Protein AF-A0A5D4MIF6-F1 (afdb_monomer)

pLDDT: mean 88.39, std 8.7, range [60.41, 96.75]

Sequence (69 aa):
MELFIFSVFTTLIIFMTAYFLVKLFNIAYKRQVITIRKFRVLSLTVIGFAVLITSILPFFYHKLINVLL

Solvent-accessible surface area (backbone atoms only — not comparable to full-atom values): 3811 Å² total; per-residue (Å²): 115,68,66,60,54,52,49,50,53,51,42,51,51,46,51,52,52,40,51,52,52,44,51,50,43,50,53,36,39,76,68,65,74,40,54,72,67,56,43,52,53,54,40,51,49,45,50,50,50,44,53,52,50,54,68,47,45,62,60,49,54,57,51,54,47,72,72,76,108

Mean predicted aligned error: 5.11 Å

Foldseek 3Di:
DVLVVVLVVVLVVLVVVLVVQLVVLVVCVVVVVDDPVCSVVSNCVSVVVSVVCSVCSSVVSVVVVVVVD

Organism: NCBI:txid218284

Secondary structure (DSSP, 8-state):
-HHHHHHHHHHHHHHHHHHHHHHHHHHHHHTTSS-HHHHHHHHHHHHHHHHHHHHHHHHHHHHHHHHH-

Radius of gyration: 15.89 Å; Cα contacts (8 Å, |Δi|>4): 27; chains: 1; bounding box: 33×14×48 Å

Structure (mmCIF, N/CA/C/O backbone):
data_AF-A0A5D4MIF6-F1
#
_entry.id   AF-A0A5D4MIF6-F1
#
loop_
_atom_site.group_PDB
_atom_site.id
_atom_site.type_symbol
_atom_site.label_atom_id
_atom_site.label_alt_id
_atom_site.label_comp_id
_atom_site.label_asym_id
_atom_site.label_entity_id
_atom_site.label_seq_id
_atom_site.pdbx_PDB_ins_code
_atom_site.Cartn_x
_atom_site.Cartn_y
_atom_site.Cartn_z
_atom_site.occupancy
_atom_site.B_iso_or_equiv
_atom_site.auth_seq_id
_atom_site.auth_comp_id
_atom_site.auth_asym_id
_atom_site.auth_atom_id
_atom_site.pdbx_PDB_model_num
ATOM 1 N N . MET A 1 1 ? 20.465 1.265 -19.319 1.00 65.38 1 MET A N 1
ATOM 2 C CA . MET A 1 1 ? 20.787 1.433 -17.880 1.00 65.38 1 MET A CA 1
ATOM 3 C C . MET A 1 1 ? 19.891 2.460 -17.196 1.00 65.38 1 MET A C 1
ATOM 5 O O . MET A 1 1 ? 19.423 2.183 -16.101 1.00 65.38 1 MET A O 1
ATOM 9 N N . GLU A 1 2 ? 19.593 3.596 -17.827 1.00 72.81 2 GLU A N 1
ATOM 10 C CA . GLU A 1 2 ? 18.792 4.686 -17.235 1.00 72.81 2 GLU A CA 1
ATOM 11 C C . GLU A 1 2 ? 17.383 4.252 -16.79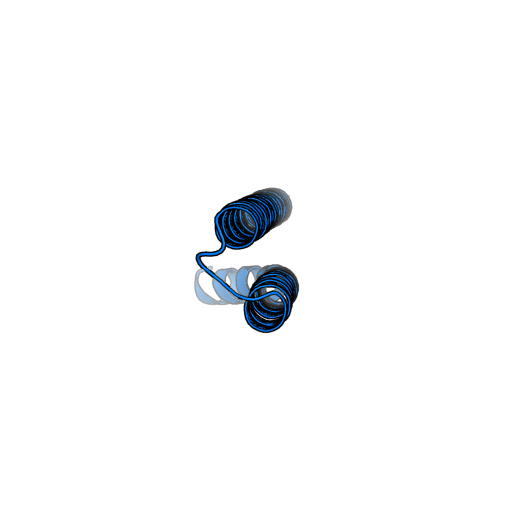5 1.00 72.81 2 GLU A C 1
ATOM 13 O O . GLU A 1 2 ? 16.935 4.573 -15.700 1.00 72.81 2 GLU A O 1
ATOM 18 N N . LEU A 1 3 ? 16.716 3.420 -17.593 1.00 72.50 3 LEU A N 1
ATOM 19 C CA . LEU A 1 3 ? 15.367 2.906 -17.316 1.00 72.50 3 LEU A CA 1
ATOM 20 C C . LEU A 1 3 ? 15.279 2.066 -16.045 1.00 72.50 3 LEU A C 1
ATOM 22 O O . LEU A 1 3 ? 14.295 2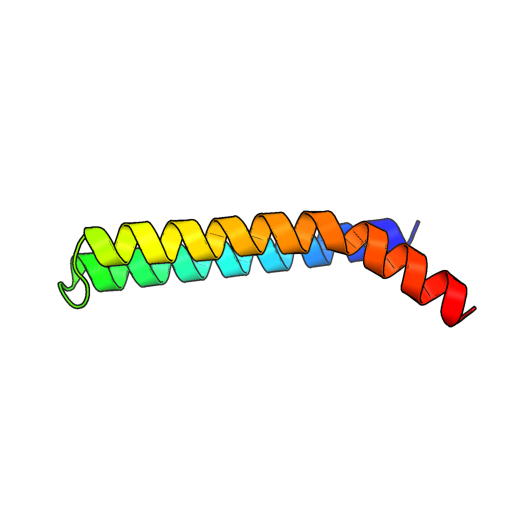.128 -15.311 1.00 72.50 3 LEU A O 1
ATOM 26 N N . PHE A 1 4 ? 16.327 1.290 -15.778 1.00 77.31 4 PHE A N 1
ATOM 27 C CA . PHE A 1 4 ? 16.398 0.459 -14.585 1.00 77.31 4 PHE A CA 1
ATOM 28 C C . PHE A 1 4 ? 16.506 1.342 -13.340 1.00 77.31 4 PHE A C 1
ATOM 30 O O . PHE A 1 4 ? 15.821 1.113 -12.349 1.00 77.31 4 PHE A O 1
ATOM 37 N N . ILE A 1 5 ? 17.294 2.415 -13.434 1.00 81.81 5 ILE A N 1
ATOM 38 C CA . ILE A 1 5 ? 17.447 3.416 -12.377 1.00 81.81 5 ILE A CA 1
ATOM 39 C C . ILE A 1 5 ? 16.103 4.115 -12.121 1.00 81.81 5 ILE A C 1
ATOM 41 O O . ILE A 1 5 ? 15.642 4.142 -10.980 1.00 81.81 5 ILE A O 1
ATOM 45 N N . PHE A 1 6 ? 15.417 4.589 -13.167 1.00 83.94 6 PHE A N 1
ATOM 46 C CA . PHE A 1 6 ? 14.087 5.200 -13.036 1.00 83.94 6 PHE A CA 1
ATOM 47 C C . PHE A 1 6 ? 13.052 4.256 -12.414 1.00 83.94 6 PHE A C 1
ATOM 49 O O . PHE A 1 6 ? 12.301 4.670 -11.527 1.00 83.94 6 PHE A O 1
ATOM 56 N N . SER A 1 7 ? 13.035 2.987 -12.827 1.00 83.06 7 SER A N 1
ATOM 57 C CA . SER A 1 7 ? 12.131 1.970 -12.279 1.00 83.06 7 SER A CA 1
ATOM 58 C C . SER A 1 7 ? 12.405 1.686 -10.798 1.00 83.06 7 SER A C 1
ATOM 60 O O . SER A 1 7 ? 11.470 1.505 -10.017 1.00 83.06 7 SER A O 1
ATOM 62 N N . VAL A 1 8 ? 13.675 1.660 -10.384 1.00 86.75 8 VAL A N 1
ATOM 63 C CA . VAL A 1 8 ? 14.057 1.467 -8.976 1.00 86.75 8 VAL A CA 1
ATOM 64 C C . VAL A 1 8 ? 13.637 2.670 -8.133 1.00 86.75 8 VAL A C 1
ATOM 66 O O . VAL A 1 8 ? 13.005 2.493 -7.092 1.00 86.75 8 VAL A O 1
ATOM 69 N N . PHE A 1 9 ? 13.912 3.895 -8.591 1.00 89.38 9 PHE A N 1
ATOM 70 C CA . PHE A 1 9 ? 13.521 5.106 -7.863 1.00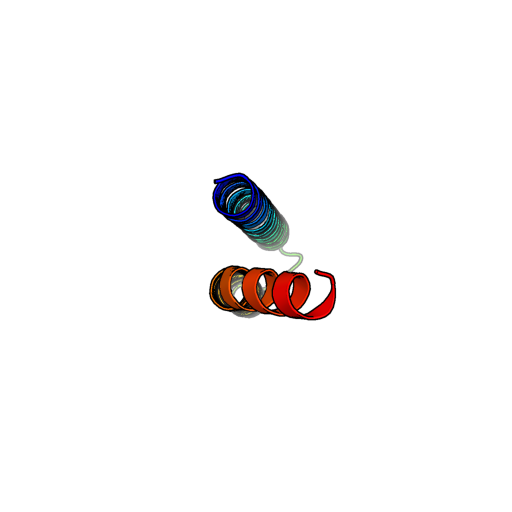 89.38 9 PHE A CA 1
ATOM 71 C C . PHE A 1 9 ? 12.006 5.238 -7.718 1.00 89.38 9 PHE A C 1
ATOM 73 O O . PHE A 1 9 ? 11.516 5.536 -6.630 1.00 89.38 9 PHE A O 1
ATOM 80 N N . THR A 1 10 ? 11.244 4.964 -8.775 1.00 89.94 10 THR A N 1
ATOM 81 C CA . THR A 1 10 ? 9.778 4.993 -8.688 1.00 89.94 10 THR A CA 1
ATOM 82 C C . THR A 1 10 ? 9.228 3.909 -7.770 1.00 89.94 10 THR A C 1
ATOM 84 O O . THR A 1 10 ? 8.333 4.190 -6.973 1.00 89.94 10 THR A O 1
ATOM 87 N N . THR A 1 11 ? 9.815 2.712 -7.782 1.00 90.00 11 THR A N 1
ATOM 88 C CA . THR A 1 11 ? 9.473 1.650 -6.823 1.00 90.00 11 THR A CA 1
ATOM 89 C C . THR A 1 11 ? 9.719 2.093 -5.378 1.00 90.00 11 THR A C 1
ATOM 91 O O . THR A 1 11 ? 8.848 1.912 -4.528 1.00 90.00 11 THR A O 1
ATOM 94 N N . LEU A 1 12 ? 10.858 2.738 -5.095 1.00 91.88 12 LEU A N 1
ATOM 95 C CA . LEU A 1 12 ? 11.182 3.268 -3.764 1.00 91.88 12 LEU A CA 1
ATOM 96 C C . LEU A 1 12 ? 10.197 4.349 -3.306 1.00 91.88 12 LEU A C 1
ATOM 98 O O . LEU A 1 12 ? 9.768 4.334 -2.151 1.00 91.88 12 LEU A O 1
ATOM 102 N N . ILE A 1 13 ? 9.804 5.254 -4.207 1.00 93.12 13 ILE A N 1
ATOM 103 C CA . ILE A 1 13 ? 8.817 6.300 -3.913 1.00 93.12 13 ILE A CA 1
ATOM 104 C C . ILE A 1 13 ? 7.474 5.666 -3.539 1.00 93.12 13 ILE A C 1
ATOM 106 O O . ILE A 1 13 ? 6.921 5.996 -2.492 1.00 93.12 13 ILE A O 1
ATOM 110 N N . ILE A 1 14 ? 6.988 4.703 -4.332 1.00 93.44 14 ILE A N 1
ATOM 111 C CA . ILE A 1 14 ? 5.734 3.987 -4.048 1.00 93.44 14 ILE A CA 1
ATOM 112 C C . ILE A 1 14 ? 5.805 3.294 -2.681 1.00 93.44 14 ILE A C 1
ATOM 114 O O . ILE A 1 14 ? 4.855 3.362 -1.897 1.00 93.44 14 ILE A O 1
ATOM 118 N N . PHE A 1 15 ? 6.944 2.673 -2.362 1.00 91.81 15 PHE A N 1
ATOM 119 C CA . PHE A 1 15 ? 7.154 2.004 -1.080 1.00 91.81 15 PHE A CA 1
ATOM 120 C C . PHE A 1 15 ? 7.114 2.987 0.100 1.00 91.81 15 PHE A C 1
ATOM 122 O O . PHE A 1 15 ? 6.448 2.725 1.105 1.00 91.81 15 PHE A O 1
ATOM 129 N N . MET A 1 16 ? 7.766 4.150 -0.029 1.00 94.81 16 MET A N 1
ATOM 130 C CA . MET A 1 16 ? 7.700 5.212 0.979 1.00 94.81 16 MET A CA 1
ATOM 131 C C . MET A 1 16 ? 6.274 5.735 1.160 1.00 94.81 16 MET A C 1
ATOM 133 O O . MET A 1 16 ? 5.817 5.886 2.293 1.00 94.81 16 MET A O 1
ATOM 137 N N . THR A 1 17 ? 5.544 5.974 0.068 1.00 95.31 17 THR A N 1
ATOM 138 C CA . THR A 1 17 ? 4.151 6.434 0.125 1.00 95.31 17 THR A CA 1
ATOM 139 C C . THR A 1 17 ? 3.259 5.424 0.845 1.00 95.31 17 THR A C 1
ATOM 141 O O . THR A 1 17 ? 2.494 5.805 1.735 1.00 95.31 17 THR A O 1
ATOM 144 N N . ALA A 1 18 ? 3.391 4.134 0.527 1.00 95.12 18 ALA A N 1
ATOM 145 C CA . ALA A 1 18 ? 2.653 3.070 1.201 1.00 95.12 18 ALA A CA 1
ATOM 146 C C . ALA A 1 18 ? 2.973 3.025 2.704 1.00 95.12 18 ALA A C 1
ATOM 148 O O . ALA A 1 18 ? 2.061 2.954 3.531 1.00 95.12 18 ALA A O 1
ATOM 149 N N . TYR A 1 19 ? 4.252 3.150 3.073 1.00 94.56 19 TYR A N 1
ATOM 150 C CA . TYR A 1 19 ? 4.678 3.207 4.472 1.00 94.56 19 TYR A CA 1
ATOM 151 C C . TYR A 1 19 ? 4.074 4.405 5.220 1.00 94.56 19 TYR A C 1
ATOM 153 O O . TYR A 1 19 ? 3.539 4.243 6.322 1.00 94.56 19 TYR A O 1
ATOM 161 N N . PHE A 1 20 ? 4.097 5.602 4.625 1.00 96.75 20 PHE A N 1
ATOM 162 C CA . PHE A 1 20 ? 3.497 6.791 5.233 1.00 96.75 20 PHE A CA 1
ATOM 163 C C . PHE A 1 20 ? 1.983 6.656 5.415 1.00 96.75 20 PHE A C 1
ATOM 165 O O . PHE A 1 20 ? 1.471 7.031 6.471 1.00 96.75 20 PHE A O 1
ATOM 172 N N . LEU A 1 21 ? 1.272 6.074 4.446 1.00 95.94 21 LEU A N 1
ATOM 173 C CA . LEU A 1 21 ? -0.166 5.811 4.553 1.00 95.94 21 LEU A CA 1
ATOM 174 C C . LEU A 1 21 ? -0.485 4.818 5.675 1.00 95.94 21 LEU A C 1
ATOM 176 O O . LEU A 1 21 ? -1.353 5.087 6.504 1.00 95.94 21 LEU A O 1
ATOM 180 N N . VAL A 1 22 ? 0.257 3.712 5.773 1.00 95.44 22 VAL A N 1
ATOM 181 C CA . VAL A 1 22 ? 0.086 2.744 6.870 1.00 95.44 22 VAL A CA 1
ATOM 182 C C . VAL A 1 22 ? 0.377 3.399 8.225 1.00 95.44 22 VAL A C 1
ATOM 184 O O . VAL A 1 22 ? -0.369 3.200 9.188 1.00 95.44 22 VAL A O 1
ATOM 187 N N . LYS A 1 23 ? 1.411 4.248 8.305 1.00 95.81 23 LYS A N 1
ATOM 188 C CA . LYS A 1 23 ? 1.71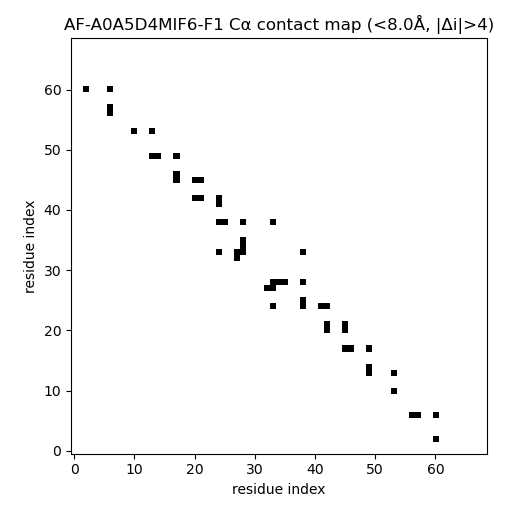0 5.037 9.508 1.00 95.81 23 LYS A CA 1
ATOM 189 C C . LYS A 1 23 ? 0.560 5.987 9.859 1.00 95.81 23 LYS A C 1
ATOM 191 O O . LYS A 1 23 ? 0.189 6.070 11.030 1.00 95.81 23 LYS A O 1
ATOM 196 N N . LEU A 1 24 ? -0.034 6.660 8.872 1.00 96.31 24 LEU A N 1
ATOM 197 C CA . LEU A 1 24 ? -1.194 7.534 9.057 1.00 96.31 24 LEU A CA 1
ATOM 198 C C . LEU A 1 24 ? -2.400 6.752 9.597 1.00 96.31 24 LEU A C 1
ATOM 200 O O . LEU A 1 24 ? -3.025 7.175 10.569 1.00 96.31 24 LEU A O 1
ATOM 204 N N . PHE A 1 25 ? -2.687 5.577 9.031 1.00 94.69 25 PHE A N 1
ATOM 205 C CA . PHE A 1 25 ? -3.763 4.713 9.514 1.00 94.69 25 PHE A CA 1
ATOM 206 C C . PHE A 1 25 ? -3.509 4.233 10.943 1.00 94.69 25 PHE A C 1
ATOM 208 O O . PHE A 1 25 ? -4.441 4.177 11.741 1.00 94.69 25 PHE A O 1
ATOM 215 N N . ASN A 1 26 ? -2.256 3.946 11.304 1.00 94.25 26 ASN A N 1
ATOM 216 C CA . ASN A 1 26 ? -1.899 3.565 12.669 1.00 94.25 26 ASN A CA 1
ATOM 217 C C . ASN A 1 26 ? -2.140 4.723 13.655 1.00 94.25 26 ASN A C 1
ATOM 219 O O . ASN A 1 26 ? -2.672 4.518 14.743 1.00 94.25 26 ASN A O 1
ATOM 223 N N . ILE A 1 27 ? -1.814 5.960 13.264 1.00 96.19 27 ILE A N 1
ATOM 224 C CA . ILE A 1 27 ? -2.122 7.154 14.066 1.00 96.19 27 ILE A CA 1
ATOM 225 C C . ILE A 1 27 ? -3.641 7.330 14.211 1.00 96.19 27 ILE A C 1
ATOM 227 O O . ILE A 1 27 ? -4.121 7.564 15.320 1.00 96.19 27 ILE A O 1
ATOM 231 N N . ALA A 1 28 ? -4.402 7.177 13.124 1.00 94.06 28 ALA A N 1
ATOM 232 C CA . ALA A 1 28 ? -5.862 7.269 13.145 1.00 94.06 28 ALA A CA 1
ATOM 233 C C . ALA A 1 28 ? -6.502 6.179 14.023 1.00 94.06 28 ALA A C 1
ATOM 235 O O . ALA A 1 28 ? -7.459 6.451 14.748 1.00 94.06 28 ALA A O 1
ATOM 236 N N . 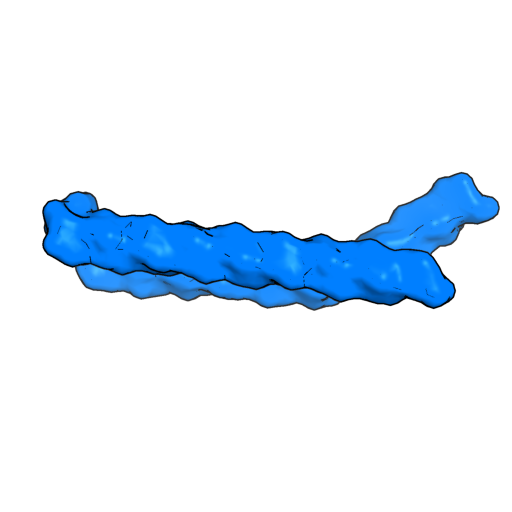TYR A 1 29 ? -5.944 4.966 14.007 1.00 94.81 29 TYR A N 1
ATOM 237 C CA . TYR A 1 29 ? -6.355 3.868 14.879 1.00 94.81 29 TYR A CA 1
ATOM 238 C C . TYR A 1 29 ? -6.069 4.181 16.354 1.00 94.81 29 TYR A C 1
ATOM 240 O O . TYR A 1 29 ? -6.965 4.073 17.188 1.00 94.81 29 TYR A O 1
ATOM 248 N N . LYS A 1 30 ? -4.856 4.652 16.681 1.00 94.56 30 LYS A N 1
ATOM 249 C CA . LYS A 1 30 ? -4.491 5.049 18.054 1.00 94.56 30 LYS A CA 1
ATOM 250 C C . LYS A 1 30 ? -5.358 6.184 18.598 1.00 94.56 30 LYS A C 1
ATOM 252 O O . LYS A 1 30 ? -5.639 6.211 19.789 1.00 94.56 30 LYS A O 1
ATOM 257 N N . ARG A 1 31 ? -5.800 7.103 17.734 1.00 95.38 31 ARG A N 1
ATOM 258 C CA . ARG A 1 31 ? -6.727 8.193 18.082 1.00 95.38 31 ARG A CA 1
ATOM 259 C C . ARG A 1 31 ? -8.202 7.765 18.108 1.00 95.38 31 ARG A C 1
ATOM 261 O O . ARG A 1 31 ? -9.060 8.627 18.238 1.00 95.38 31 ARG A O 1
ATOM 268 N N . GLN A 1 32 ? -8.498 6.472 17.949 1.00 93.19 32 GLN A N 1
ATOM 269 C CA . GLN A 1 32 ? -9.855 5.912 17.868 1.00 93.19 32 GLN A CA 1
ATOM 270 C C . GLN A 1 32 ? -10.744 6.531 16.771 1.00 93.19 32 GLN A C 1
ATOM 272 O O . GLN A 1 32 ? -11.963 6.402 16.805 1.00 93.19 32 GLN A O 1
ATOM 277 N N . VAL A 1 33 ? -10.143 7.153 15.751 1.00 94.31 33 VAL A N 1
ATOM 278 C CA . VAL A 1 33 ? -10.869 7.695 14.589 1.00 94.31 33 VAL A CA 1
ATOM 279 C C . VAL A 1 33 ? -11.372 6.556 13.695 1.00 94.31 33 VAL A C 1
ATOM 281 O O . VAL A 1 33 ? -12.427 6.656 13.071 1.00 94.31 33 VAL A O 1
ATOM 284 N N . ILE A 1 34 ? -10.625 5.447 13.640 1.00 92.94 34 ILE A N 1
ATOM 285 C CA . ILE A 1 34 ? -10.979 4.245 12.877 1.00 92.94 34 ILE A CA 1
ATOM 286 C C . ILE A 1 34 ? -10.890 2.987 13.746 1.00 92.94 34 ILE A C 1
ATOM 288 O O . ILE A 1 34 ? -10.012 2.851 14.593 1.00 92.94 34 ILE A O 1
ATOM 292 N N . THR A 1 35 ? -11.781 2.025 13.501 1.00 93.94 35 THR A N 1
ATOM 293 C CA . THR A 1 35 ? -11.772 0.710 14.156 1.00 93.94 35 THR A CA 1
ATOM 294 C C . THR A 1 35 ? -10.680 -0.208 13.604 1.00 93.94 35 THR A C 1
ATOM 296 O O . THR A 1 35 ? -10.267 -0.088 12.449 1.00 93.94 35 THR A O 1
ATOM 299 N N . ILE A 1 36 ? -10.278 -1.211 14.396 1.00 92.81 36 ILE A N 1
ATOM 300 C CA . ILE A 1 36 ? -9.256 -2.207 14.019 1.00 92.81 36 ILE A CA 1
ATOM 301 C C . ILE A 1 36 ? -9.564 -2.910 12.684 1.00 92.81 36 ILE A C 1
ATOM 303 O O . ILE A 1 36 ? -8.662 -3.148 11.883 1.00 92.81 36 ILE A O 1
ATOM 307 N N . ARG A 1 37 ? -10.846 -3.199 12.399 1.00 93.38 37 ARG A N 1
ATOM 308 C CA . ARG A 1 37 ? -11.274 -3.803 11.125 1.00 93.38 37 ARG A CA 1
ATOM 309 C C . ARG A 1 37 ? -10.965 -2.880 9.944 1.00 93.38 37 ARG A C 1
ATOM 311 O O . ARG A 1 37 ? -10.363 -3.331 8.975 1.00 93.38 37 ARG A O 1
ATOM 318 N N . LYS A 1 38 ? -11.309 -1.590 10.049 1.00 92.31 38 LYS A N 1
ATOM 319 C CA . LYS A 1 38 ? -11.018 -0.590 9.010 1.00 92.31 38 LYS A CA 1
ATOM 320 C C . LYS A 1 38 ? -9.513 -0.392 8.832 1.00 92.31 38 LYS A C 1
ATOM 322 O O . LYS A 1 38 ? -9.051 -0.370 7.700 1.00 92.31 38 LYS A O 1
ATOM 327 N N . PHE A 1 39 ? -8.749 -0.337 9.924 1.00 93.69 39 PHE A N 1
ATOM 328 C CA . PHE A 1 39 ? -7.286 -0.250 9.871 1.00 93.69 39 PHE A CA 1
ATOM 329 C C . PHE A 1 39 ? -6.662 -1.411 9.081 1.00 93.69 39 PHE A C 1
ATOM 331 O O . PHE A 1 39 ? -5.837 -1.176 8.195 1.00 93.69 39 PHE A O 1
ATOM 338 N N . ARG A 1 40 ? -7.081 -2.655 9.361 1.00 93.00 40 ARG A N 1
ATOM 339 C CA . ARG A 1 40 ? -6.579 -3.846 8.656 1.00 93.00 40 ARG A CA 1
ATOM 340 C C . ARG A 1 40 ? -6.928 -3.818 7.172 1.00 93.00 40 ARG A C 1
ATOM 342 O O . ARG A 1 40 ? -6.043 -4.041 6.357 1.00 93.00 40 ARG A O 1
ATOM 349 N N . VAL A 1 41 ? -8.182 -3.518 6.826 1.00 96.31 41 VAL A N 1
ATOM 350 C CA . VAL A 1 41 ? -8.622 -3.457 5.423 1.00 96.31 41 VAL A CA 1
ATOM 351 C C . VAL A 1 41 ? -7.863 -2.366 4.668 1.00 96.31 41 VAL A C 1
ATOM 353 O O . VAL A 1 41 ? -7.266 -2.655 3.639 1.00 96.31 41 VAL A O 1
ATOM 356 N N . LEU A 1 42 ? -7.798 -1.144 5.206 1.00 94.38 42 LEU A N 1
ATOM 357 C CA . LEU A 1 42 ? -7.096 -0.029 4.564 1.00 94.38 42 LEU A CA 1
ATOM 358 C C . LEU A 1 42 ? -5.605 -0.327 4.374 1.00 94.38 42 LEU A C 1
ATOM 360 O O . LEU A 1 42 ? -5.081 -0.160 3.276 1.00 94.38 42 LEU A O 1
ATOM 364 N N . SER A 1 43 ? -4.932 -0.849 5.401 1.00 93.50 43 SER A N 1
ATOM 365 C CA . SER A 1 43 ? -3.507 -1.189 5.304 1.00 93.50 43 SER A CA 1
ATOM 366 C C . SER A 1 43 ? -3.251 -2.294 4.276 1.00 93.50 43 SER A C 1
ATOM 368 O O . SER A 1 43 ? -2.346 -2.162 3.456 1.00 93.50 43 SER A O 1
ATOM 370 N N . LEU A 1 44 ? -4.072 -3.352 4.266 1.00 95.75 44 LEU A N 1
ATOM 371 C CA . LEU A 1 44 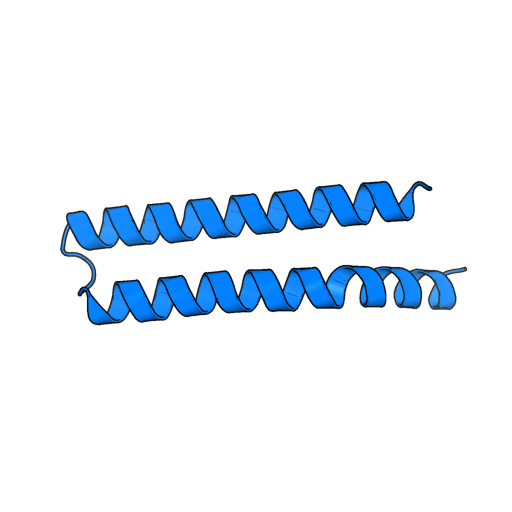? -3.962 -4.434 3.283 1.00 95.75 44 LEU A CA 1
ATOM 372 C C . LEU A 1 44 ? -4.218 -3.940 1.860 1.00 95.75 44 LEU A C 1
ATOM 374 O O . LEU A 1 44 ? -3.485 -4.320 0.954 1.00 95.75 44 LEU A O 1
ATOM 378 N N . THR A 1 45 ? -5.214 -3.072 1.661 1.00 95.62 45 THR A N 1
ATOM 379 C CA . THR A 1 45 ? -5.487 -2.501 0.335 1.00 95.62 45 THR A CA 1
ATOM 380 C C . THR A 1 45 ? -4.325 -1.645 -0.154 1.00 95.62 45 THR A C 1
ATOM 382 O O . THR A 1 45 ? -3.864 -1.856 -1.269 1.00 95.62 45 THR A O 1
ATOM 385 N N . VAL A 1 46 ? -3.779 -0.749 0.677 1.00 95.62 46 VAL A N 1
ATOM 386 C CA . VAL A 1 46 ? -2.642 0.103 0.289 1.00 95.62 46 VAL A CA 1
ATOM 387 C C . VAL A 1 46 ? -1.404 -0.726 -0.043 1.00 95.62 46 VAL A C 1
ATOM 389 O O . VAL A 1 46 ? -0.772 -0.482 -1.069 1.00 95.62 46 VAL A O 1
ATOM 392 N N . ILE A 1 47 ? -1.075 -1.726 0.777 1.00 94.44 47 ILE A N 1
ATOM 393 C CA . ILE A 1 47 ? 0.062 -2.617 0.509 1.00 94.44 47 ILE A CA 1
ATOM 394 C C . ILE A 1 47 ? -0.187 -3.428 -0.769 1.00 94.44 47 ILE A C 1
ATOM 396 O O . ILE A 1 47 ? 0.695 -3.509 -1.620 1.00 94.44 47 ILE A O 1
ATOM 4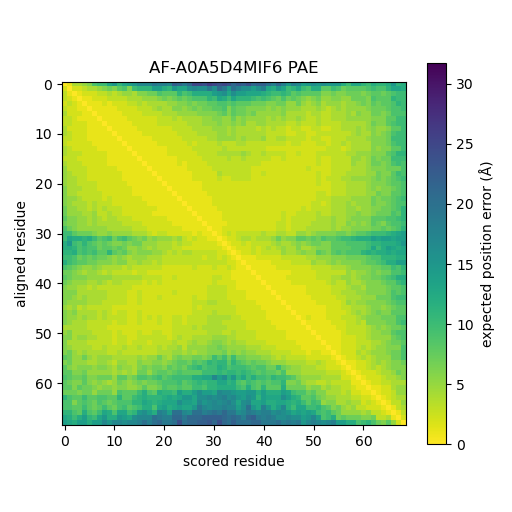00 N N . GLY A 1 48 ? -1.393 -3.976 -0.941 1.00 95.50 48 GLY A N 1
ATOM 401 C CA . GLY A 1 48 ? -1.773 -4.722 -2.139 1.00 95.50 48 GLY A CA 1
ATOM 402 C C . GLY A 1 48 ? -1.637 -3.885 -3.411 1.00 95.50 48 GLY A C 1
ATOM 403 O O . GLY A 1 48 ? -1.011 -4.326 -4.371 1.00 95.50 48 GLY A O 1
ATOM 404 N N . PHE A 1 49 ? -2.135 -2.647 -3.400 1.00 94.31 49 PHE A N 1
ATOM 405 C CA . PHE A 1 49 ? -1.976 -1.721 -4.522 1.00 94.31 49 PHE A CA 1
ATOM 406 C C . PHE A 1 49 ? -0.513 -1.361 -4.775 1.00 94.31 49 PHE A C 1
ATOM 408 O O . PHE A 1 49 ? -0.088 -1.369 -5.926 1.00 94.31 49 PHE A O 1
ATOM 415 N N . ALA A 1 50 ? 0.275 -1.093 -3.733 1.00 92.94 50 ALA A N 1
ATOM 416 C CA . ALA A 1 50 ? 1.694 -0.790 -3.890 1.00 92.94 50 ALA A CA 1
AT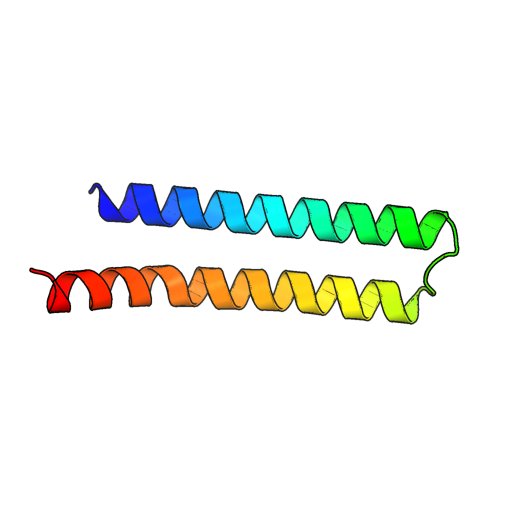OM 417 C C . ALA A 1 50 ? 2.450 -1.943 -4.576 1.00 92.94 50 ALA A C 1
ATOM 419 O O . ALA A 1 50 ? 3.222 -1.705 -5.505 1.00 92.94 50 ALA A O 1
ATOM 420 N N . VAL A 1 51 ? 2.177 -3.192 -4.184 1.00 92.25 51 VAL A N 1
ATOM 421 C CA . VAL A 1 51 ? 2.775 -4.391 -4.799 1.00 92.25 51 VAL A CA 1
ATOM 422 C C . VAL A 1 51 ? 2.310 -4.579 -6.245 1.00 92.25 51 VAL A C 1
ATOM 424 O O . VAL A 1 51 ? 3.131 -4.838 -7.125 1.00 92.25 51 VAL A O 1
ATOM 427 N N . LEU A 1 52 ? 1.014 -4.409 -6.521 1.00 92.88 52 LEU A N 1
ATOM 428 C CA . LEU A 1 52 ? 0.480 -4.510 -7.882 1.00 92.88 52 LEU A CA 1
ATOM 429 C C . LEU A 1 52 ? 1.109 -3.463 -8.808 1.00 92.88 52 LEU A C 1
ATOM 431 O O . LEU A 1 52 ? 1.599 -3.803 -9.881 1.00 92.88 52 LEU A O 1
ATOM 435 N N . ILE A 1 53 ? 1.152 -2.201 -8.375 1.00 90.00 53 ILE A N 1
ATOM 436 C CA . ILE A 1 53 ? 1.693 -1.095 -9.172 1.00 90.00 53 ILE A CA 1
ATOM 437 C C . ILE A 1 53 ? 3.183 -1.316 -9.447 1.00 90.00 53 ILE A C 1
ATOM 439 O O . ILE A 1 53 ? 3.609 -1.207 -10.592 1.00 90.00 53 ILE A O 1
ATOM 443 N N . THR A 1 54 ? 3.967 -1.675 -8.427 1.00 88.62 54 THR A N 1
ATOM 444 C CA . THR A 1 54 ? 5.416 -1.920 -8.581 1.00 88.62 54 THR A CA 1
ATOM 445 C C . THR A 1 54 ? 5.730 -3.121 -9.469 1.00 88.62 54 THR A C 1
ATOM 447 O O . THR A 1 54 ? 6.711 -3.084 -10.204 1.00 88.62 54 THR A O 1
ATOM 450 N N . SER A 1 55 ? 4.869 -4.142 -9.483 1.00 87.12 55 SER A N 1
ATOM 451 C CA . SER A 1 55 ? 5.010 -5.299 -10.378 1.00 87.12 55 SER A CA 1
ATOM 452 C C . SER A 1 55 ? 4.711 -4.956 -11.842 1.00 87.12 55 SER A C 1
ATOM 454 O O . SER A 1 55 ? 5.347 -5.488 -12.750 1.00 87.12 55 SER A O 1
ATOM 456 N N . ILE A 1 56 ? 3.747 -4.061 -12.087 1.00 87.12 56 ILE A N 1
ATOM 457 C CA . ILE A 1 56 ? 3.332 -3.655 -13.442 1.00 87.12 56 ILE A CA 1
ATOM 458 C C . ILE A 1 56 ? 4.266 -2.578 -14.016 1.00 87.12 56 ILE A C 1
ATOM 460 O O . ILE A 1 56 ? 4.481 -2.527 -15.227 1.00 87.12 56 ILE A O 1
ATOM 464 N N . LEU A 1 57 ? 4.850 -1.739 -13.158 1.00 83.06 57 LEU A N 1
ATOM 465 C CA . LEU A 1 57 ? 5.727 -0.627 -13.527 1.00 83.06 57 LEU A CA 1
ATOM 466 C C . LEU A 1 57 ? 6.827 -0.976 -14.548 1.00 83.06 57 LEU A C 1
ATOM 468 O O . LEU A 1 57 ? 6.901 -0.292 -15.569 1.00 83.06 57 LEU A O 1
ATOM 472 N N . PRO A 1 58 ? 7.655 -2.024 -14.353 1.00 77.88 58 PRO A N 1
ATOM 473 C CA . PRO A 1 58 ? 8.724 -2.352 -15.297 1.00 77.88 58 PRO A CA 1
ATOM 474 C C . PRO A 1 58 ? 8.188 -2.748 -16.681 1.00 77.88 58 PRO A C 1
ATOM 476 O O . PRO A 1 58 ? 8.760 -2.353 -17.697 1.00 77.88 58 PRO A O 1
ATOM 479 N N . PHE A 1 59 ? 7.051 -3.453 -16.742 1.00 79.44 59 PHE A N 1
ATOM 480 C CA . PHE A 1 59 ? 6.374 -3.761 -18.007 1.00 79.44 59 PHE A CA 1
ATOM 481 C C . PHE A 1 59 ? 5.834 -2.501 -18.686 1.00 79.44 59 PHE A C 1
ATOM 483 O O . PHE A 1 59 ? 5.910 -2.369 -19.908 1.00 79.44 59 PHE A O 1
ATOM 490 N N . PHE A 1 60 ? 5.299 -1.568 -17.898 1.00 79.44 60 PHE A N 1
ATOM 491 C CA . PHE A 1 60 ? 4.756 -0.314 -18.404 1.00 79.44 60 PHE A CA 1
ATOM 492 C C . PHE A 1 60 ? 5.852 0.578 -18.995 1.00 79.44 60 PHE A C 1
ATOM 494 O O . PHE A 1 60 ? 5.690 1.091 -20.102 1.00 79.44 60 PHE A O 1
ATOM 501 N N . TYR A 1 61 ? 6.994 0.691 -18.310 1.00 76.88 61 TYR A N 1
ATOM 502 C CA . TYR A 1 61 ? 8.164 1.403 -18.824 1.00 76.88 61 TYR A CA 1
ATOM 503 C C . TYR A 1 61 ? 8.660 0.797 -20.135 1.00 76.88 61 TYR A C 1
ATOM 505 O O . TYR A 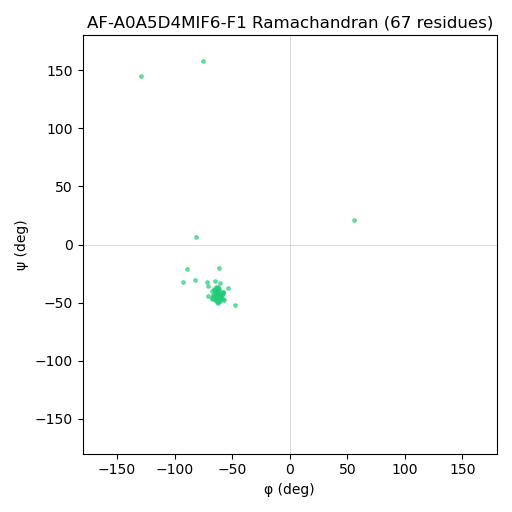1 61 ? 8.863 1.529 -21.099 1.00 76.88 61 TYR A O 1
ATOM 513 N N . HIS A 1 62 ? 8.769 -0.532 -20.213 1.00 73.06 62 HIS A N 1
ATOM 514 C CA . HIS A 1 62 ? 9.201 -1.207 -21.437 1.00 73.06 62 HIS A CA 1
ATOM 515 C C . HIS A 1 62 ? 8.254 -0.955 -22.625 1.00 73.06 62 HIS A C 1
ATOM 517 O O . HIS A 1 62 ? 8.707 -0.784 -23.756 1.00 73.06 62 HIS A O 1
ATOM 523 N N . LYS A 1 63 ? 6.934 -0.917 -22.388 1.00 78.12 63 LYS A N 1
ATOM 524 C CA . LYS A 1 63 ? 5.939 -0.625 -23.433 1.00 78.12 63 LYS A CA 1
ATOM 525 C C . LYS A 1 63 ? 5.960 0.832 -23.885 1.00 78.12 63 LYS A C 1
ATOM 527 O O . LYS A 1 63 ? 5.881 1.076 -25.082 1.00 78.12 63 LYS A O 1
ATOM 532 N N . LEU A 1 64 ? 6.048 1.779 -22.948 1.00 76.94 64 LEU A N 1
ATOM 533 C CA . LEU A 1 64 ? 6.068 3.212 -23.261 1.00 76.94 64 LEU A CA 1
ATOM 534 C C . LEU A 1 64 ? 7.221 3.567 -24.196 1.00 76.94 64 LEU A C 1
ATOM 536 O O . LEU A 1 64 ? 7.027 4.326 -25.135 1.00 76.94 64 LEU A O 1
ATOM 540 N N . ILE A 1 65 ? 8.392 2.980 -23.968 1.00 73.06 65 ILE A N 1
ATOM 541 C CA . ILE A 1 65 ? 9.583 3.245 -24.780 1.00 73.06 65 ILE A CA 1
ATOM 542 C C . ILE A 1 65 ? 9.414 2.706 -26.192 1.00 73.06 65 ILE A C 1
ATOM 544 O O . ILE A 1 65 ? 9.657 3.448 -27.127 1.00 73.06 65 ILE A O 1
ATOM 548 N N . ASN A 1 66 ? 8.919 1.473 -26.349 1.00 74.31 66 ASN A N 1
ATOM 549 C CA . ASN A 1 66 ? 8.655 0.886 -27.670 1.00 74.31 66 ASN A CA 1
ATOM 550 C C . ASN A 1 66 ? 7.619 1.662 -28.502 1.00 74.31 66 ASN A C 1
ATOM 552 O O . ASN A 1 66 ? 7.512 1.431 -29.700 1.00 74.31 66 ASN A O 1
ATOM 556 N N . VAL A 1 67 ? 6.779 2.484 -27.867 1.00 81.94 67 VAL A N 1
ATOM 557 C CA . VAL A 1 67 ? 5.780 3.310 -28.563 1.00 81.94 67 VAL A CA 1
ATOM 558 C C . VAL A 1 67 ? 6.328 4.705 -28.877 1.00 81.94 67 VAL A C 1
ATOM 560 O O . VAL A 1 67 ? 5.921 5.302 -29.869 1.00 81.94 67 VAL A O 1
ATOM 563 N N . LEU A 1 68 ? 7.207 5.243 -28.027 1.00 71.19 68 LEU A N 1
ATOM 564 C CA . LEU A 1 68 ? 7.750 6.601 -28.146 1.00 71.19 68 LEU A CA 1
ATOM 565 C C . LEU A 1 68 ? 9.033 6.697 -28.983 1.00 71.19 68 LEU A C 1
ATOM 567 O O . LEU A 1 68 ? 9.358 7.801 -29.418 1.00 71.19 68 LEU A O 1
ATOM 571 N N . LEU A 1 69 ? 9.762 5.595 -29.164 1.00 60.41 69 LEU A N 1
ATOM 572 C CA . LEU A 1 69 ? 11.075 5.528 -29.813 1.00 60.41 69 LEU A CA 1
ATOM 573 C C . LEU A 1 69 ? 11.070 4.434 -30.883 1.00 60.41 69 LEU A C 1
ATOM 575 O O . LEU A 1 69 ? 11.560 4.721 -31.996 1.00 60.41 69 LEU A O 1
#